Protein AF-A0A392TNV6-F1 (afdb_monomer_lite)

Radius of gyration: 22.24 Å; chains: 1; bounding box: 40×25×62 Å

Organism: NCBI:txid97028

Foldseek 3Di:
DLLVVQVVCVVVVVDGDDDDPVSVVVSVVVCVVPPDDPPPVVDPDPVRVVVVVVVVVVVVVVVVVVVVVVD

Sequence (71 aa):
MAATLYEQHYKMDWGLPRFSPPLMATTQDYLAQTPIPSYYQQYPQQTDLSGHFQRQTTRLLEHQNHVQDIW

Secondary structure (DSSP, 8-state):
-HHHHHHHHHHTT-------HHHHHHHHHHHHHSPPPPHHHHS--HHHHHHHHHHHHHHHHHHHHHHHHH-

Structure (mmCIF, N/CA/C/O backbone):
data_AF-A0A392TNV6-F1
#
_entry.id   AF-A0A392TNV6-F1
#
loop_
_atom_site.group_PDB
_atom_site.id
_atom_site.type_symbol
_atom_site.label_atom_id
_atom_site.label_alt_id
_atom_site.label_comp_id
_atom_site.label_asym_id
_atom_site.label_entity_id
_atom_site.label_seq_id
_atom_site.pdbx_PDB_ins_code
_atom_site.Cartn_x
_atom_site.Cartn_y
_atom_site.Cartn_z
_atom_site.occupancy
_atom_site.B_iso_or_equiv
_atom_site.auth_seq_id
_atom_site.auth_comp_id
_atom_site.auth_asym_id
_atom_site.auth_atom_id
_atom_site.pdbx_PDB_model_num
ATOM 1 N N . MET A 1 1 ? -11.443 13.881 6.813 1.00 82.69 1 MET A N 1
ATOM 2 C CA . MET A 1 1 ? -10.856 14.589 7.973 1.00 82.69 1 MET A CA 1
ATOM 3 C C . MET A 1 1 ? -10.493 13.602 9.086 1.00 82.69 1 MET A C 1
ATOM 5 O O . MET A 1 1 ? -9.306 13.372 9.249 1.00 82.69 1 MET A O 1
ATOM 9 N N . ALA A 1 2 ? -11.442 12.956 9.790 1.00 89.00 2 ALA A N 1
ATOM 10 C CA . ALA A 1 2 ? -11.121 11.984 10.859 1.00 89.00 2 ALA A CA 1
ATOM 11 C C . ALA A 1 2 ? -10.739 10.578 10.343 1.00 89.00 2 ALA A C 1
ATOM 13 O O . ALA A 1 2 ? -9.661 10.086 10.660 1.00 89.00 2 ALA A O 1
ATOM 14 N N . ALA A 1 3 ? -11.559 9.971 9.476 1.00 87.88 3 ALA A N 1
ATOM 15 C CA . ALA A 1 3 ? -11.265 8.656 8.891 1.00 87.88 3 ALA A CA 1
ATOM 16 C C . ALA A 1 3 ? -9.975 8.646 8.054 1.00 87.88 3 ALA A C 1
ATOM 18 O O . ALA A 1 3 ? -9.174 7.728 8.156 1.00 87.88 3 ALA A O 1
ATOM 19 N N . THR A 1 4 ? -9.723 9.719 7.301 1.00 88.62 4 THR A N 1
ATOM 20 C CA . THR A 1 4 ? -8.476 9.905 6.542 1.00 88.62 4 THR A CA 1
ATOM 21 C C . THR A 1 4 ? -7.247 10.004 7.449 1.00 88.62 4 THR A C 1
ATOM 23 O O . THR A 1 4 ? -6.184 9.512 7.096 1.00 88.62 4 THR A O 1
ATOM 26 N N . LEU A 1 5 ? -7.377 10.626 8.628 1.00 91.38 5 LEU A N 1
ATOM 27 C CA . LEU A 1 5 ? -6.282 10.710 9.595 1.00 91.38 5 LEU A CA 1
ATOM 28 C C . LEU A 1 5 ? -6.040 9.357 10.275 1.00 91.38 5 LEU A C 1
ATOM 30 O O . LEU A 1 5 ? -4.893 8.963 10.463 1.00 91.38 5 LEU A O 1
ATOM 34 N N . TYR A 1 6 ? -7.113 8.625 10.588 1.00 91.69 6 TYR A N 1
ATOM 35 C CA . TYR A 1 6 ? -7.024 7.241 11.053 1.00 91.69 6 TYR A CA 1
ATOM 36 C C . TYR A 1 6 ? -6.310 6.352 10.033 1.00 91.69 6 TYR A C 1
ATOM 38 O O . TYR A 1 6 ? -5.379 5.637 10.394 1.00 91.69 6 TYR A O 1
ATOM 46 N N . GLU A 1 7 ? -6.688 6.444 8.756 1.00 88.62 7 GLU A N 1
ATOM 47 C CA . GLU A 1 7 ? -6.043 5.708 7.668 1.00 88.62 7 GLU A CA 1
ATOM 48 C C . GLU A 1 7 ? -4.550 6.041 7.565 1.00 88.62 7 GLU A C 1
ATOM 50 O O . GLU A 1 7 ? -3.724 5.137 7.466 1.00 88.62 7 GLU A O 1
ATOM 55 N N . GLN A 1 8 ? -4.177 7.320 7.627 1.00 88.56 8 GLN A N 1
ATOM 56 C CA . GLN A 1 8 ? -2.769 7.725 7.581 1.00 88.56 8 GLN A CA 1
ATOM 57 C C . GLN A 1 8 ? -1.966 7.161 8.753 1.00 88.56 8 GLN A C 1
ATOM 59 O O . GLN A 1 8 ? -0.891 6.606 8.548 1.00 88.56 8 GLN A O 1
ATOM 64 N N . HIS A 1 9 ? -2.504 7.259 9.966 1.00 90.44 9 HIS A N 1
ATOM 65 C CA . HIS A 1 9 ? -1.885 6.703 11.164 1.00 90.44 9 HIS A CA 1
ATOM 66 C C . HIS A 1 9 ? -1.701 5.186 11.077 1.00 90.44 9 HIS A C 1
ATOM 68 O O . HIS A 1 9 ? -0.644 4.672 11.434 1.00 90.44 9 HIS A O 1
ATOM 74 N N . TYR A 1 10 ? -2.708 4.485 10.554 1.00 84.69 10 TYR A N 1
ATOM 75 C CA . TYR A 1 10 ? -2.652 3.047 10.317 1.00 84.69 10 TYR A CA 1
ATOM 76 C C . TYR A 1 10 ? -1.594 2.678 9.266 1.00 84.69 10 TYR A C 1
ATOM 78 O O . TYR A 1 10 ? -0.787 1.783 9.493 1.00 84.69 10 TYR A O 1
ATOM 86 N N . LYS A 1 11 ? -1.542 3.395 8.134 1.00 83.94 11 LYS A N 1
ATOM 87 C CA . LYS A 1 11 ? -0.591 3.123 7.039 1.00 83.94 11 LYS A CA 1
ATOM 88 C C . LYS A 1 11 ? 0.858 3.434 7.401 1.00 83.94 11 LYS A C 1
ATOM 90 O O . LYS A 1 11 ? 1.758 2.809 6.850 1.00 83.94 11 LYS A O 1
ATOM 95 N N . MET A 1 12 ? 1.074 4.402 8.284 1.00 89.56 12 MET A N 1
ATOM 96 C CA . MET A 1 12 ? 2.407 4.811 8.724 1.00 89.56 12 MET A CA 1
ATOM 97 C C . MET A 1 12 ? 2.862 4.116 10.012 1.00 89.56 12 MET A C 1
ATOM 99 O O . MET A 1 12 ? 3.953 4.413 10.492 1.00 89.56 12 MET A O 1
ATOM 103 N N . ASP A 1 13 ? 2.036 3.225 10.572 1.00 86.12 13 ASP A N 1
ATOM 104 C CA . ASP A 1 13 ? 2.274 2.574 11.864 1.00 86.12 13 ASP A CA 1
ATOM 105 C C . ASP A 1 13 ? 2.592 3.579 12.991 1.00 86.12 13 ASP A C 1
ATOM 107 O O . ASP A 1 13 ? 3.462 3.392 13.838 1.00 86.12 13 ASP A O 1
ATOM 111 N N . TRP A 1 14 ? 1.879 4.708 12.997 1.00 91.25 14 TRP A N 1
ATOM 112 C CA . TRP A 1 14 ? 2.048 5.770 13.997 1.00 91.25 14 TRP A CA 1
ATOM 113 C C . TRP A 1 14 ? 1.216 5.541 15.265 1.00 91.25 14 TRP A C 1
ATOM 115 O O . TRP A 1 14 ? 1.140 6.410 16.136 1.00 91.25 14 TRP A O 1
ATOM 125 N N . GLY A 1 15 ? 0.570 4.378 15.373 1.00 89.81 15 GLY A N 1
ATOM 126 C CA . GLY A 1 15 ? -0.427 4.100 16.397 1.00 89.81 15 GLY A CA 1
ATOM 127 C C . GLY A 1 15 ? -1.726 4.884 16.186 1.00 89.81 15 GLY A C 1
ATOM 128 O O . GLY A 1 15 ? -1.878 5.675 15.255 1.00 89.81 15 GLY A O 1
ATOM 129 N N . LEU A 1 16 ? -2.711 4.652 17.053 1.00 89.81 16 LEU A N 1
ATOM 130 C CA . LEU A 1 16 ? -4.047 5.224 16.878 1.00 89.81 16 LEU A CA 1
ATOM 131 C C . LEU A 1 16 ? -4.048 6.754 17.047 1.00 89.81 16 LEU A C 1
ATOM 133 O O . LEU A 1 16 ? -3.432 7.271 17.984 1.00 89.81 16 LEU A O 1
ATOM 137 N N . PRO A 1 17 ? -4.777 7.495 16.192 1.00 91.62 17 PRO A N 1
ATOM 138 C CA . PRO A 1 17 ? -4.941 8.929 16.376 1.00 91.62 17 PRO A CA 1
ATOM 139 C C . PRO A 1 17 ? -5.697 9.218 17.677 1.00 91.62 17 PRO A C 1
ATOM 141 O O . PRO A 1 17 ? -6.609 8.491 18.082 1.00 91.62 17 PRO A O 1
ATOM 144 N N . ARG A 1 18 ? -5.324 10.310 18.348 1.00 93.00 18 ARG A N 1
ATOM 145 C CA . ARG A 1 18 ? -5.928 10.695 19.625 1.00 93.00 18 ARG A CA 1
ATOM 146 C C . ARG A 1 18 ? -7.240 11.437 19.383 1.00 93.00 18 ARG A C 1
ATOM 148 O O . ARG A 1 18 ? -7.251 12.642 19.149 1.00 93.00 18 ARG A O 1
ATOM 155 N N . PHE A 1 19 ? -8.342 10.702 19.453 1.00 94.44 19 PHE A N 1
ATOM 156 C CA . PHE A 1 19 ? -9.698 11.223 19.299 1.00 94.44 19 PHE A CA 1
ATOM 157 C C . PHE A 1 19 ? -10.459 11.249 20.622 1.00 94.44 19 PHE A C 1
ATOM 159 O O . PHE A 1 19 ? -10.179 10.473 21.536 1.00 94.44 19 PHE A O 1
ATOM 166 N N . SER A 1 20 ? -11.449 12.140 20.721 1.00 96.19 20 SER A N 1
ATOM 167 C CA . SER A 1 20 ? -12.457 12.030 21.774 1.00 96.19 20 SER A CA 1
ATOM 168 C C . SER A 1 20 ? -13.258 10.733 21.578 1.00 96.19 20 SER A C 1
ATOM 170 O O . SER A 1 20 ? -13.422 10.293 20.435 1.00 96.19 20 SER A O 1
ATOM 172 N N . PRO A 1 21 ? -13.790 10.112 22.649 1.00 95.69 21 PRO A N 1
ATOM 173 C CA . PRO A 1 21 ? -14.516 8.847 22.525 1.00 95.69 21 PRO A CA 1
ATOM 174 C C . PRO A 1 21 ? -15.651 8.857 21.478 1.00 95.69 21 PRO A C 1
ATOM 176 O O . PRO A 1 21 ? -15.705 7.923 20.679 1.00 95.69 21 PRO A O 1
ATOM 179 N N . PRO A 1 22 ? -16.491 9.912 21.369 1.00 96.62 22 PRO A N 1
ATOM 180 C CA . PRO A 1 22 ? -17.531 9.968 20.334 1.00 96.62 22 PRO A CA 1
ATOM 181 C C . PRO A 1 22 ? -16.970 10.033 18.906 1.00 96.62 22 PRO A C 1
ATOM 183 O O . PRO A 1 22 ? -17.532 9.453 17.977 1.00 96.62 22 PRO A O 1
ATOM 186 N N . LEU A 1 23 ? -15.842 10.724 18.717 1.00 95.12 23 LEU A N 1
ATOM 187 C CA . LEU A 1 23 ? -15.195 10.833 17.411 1.00 95.12 23 LEU A CA 1
ATOM 188 C C . LEU A 1 23 ? -14.508 9.519 17.010 1.00 95.12 23 LEU A C 1
ATOM 190 O O . LEU A 1 23 ? -14.506 9.159 15.834 1.00 95.12 23 LEU A O 1
ATOM 194 N N . MET A 1 24 ? -13.962 8.778 17.979 1.00 95.12 24 MET A N 1
ATOM 195 C CA . MET A 1 24 ? -13.425 7.438 17.733 1.00 95.12 24 MET A CA 1
ATOM 196 C C . MET A 1 24 ? -14.535 6.467 17.313 1.00 95.12 24 MET A C 1
ATOM 198 O O . MET A 1 24 ? -14.372 5.778 16.311 1.00 95.12 24 MET A O 1
ATOM 202 N N . ALA A 1 25 ? -15.673 6.466 18.017 1.00 95.56 25 ALA A N 1
ATOM 203 C CA . ALA A 1 25 ? -16.812 5.604 17.696 1.00 95.56 25 ALA A CA 1
ATOM 204 C C . ALA A 1 25 ? -17.354 5.875 16.283 1.00 95.56 25 ALA A C 1
ATOM 206 O O . ALA A 1 25 ? -17.423 4.971 15.460 1.00 95.56 25 ALA A O 1
ATOM 207 N N . THR A 1 26 ? -17.611 7.143 15.953 1.00 95.31 26 THR A N 1
ATOM 208 C CA . THR A 1 26 ? -18.076 7.526 14.606 1.00 95.31 26 THR A CA 1
ATOM 209 C C . THR A 1 26 ? -17.062 7.204 13.507 1.00 95.31 26 THR A C 1
ATOM 211 O O . THR A 1 26 ? -17.450 6.835 12.400 1.00 95.31 26 THR A O 1
ATOM 214 N N . THR A 1 27 ? -15.759 7.298 13.798 1.00 92.75 27 THR A N 1
ATOM 215 C CA . THR A 1 27 ? -14.712 6.870 12.860 1.00 92.75 27 THR A CA 1
ATOM 216 C C . THR A 1 27 ? -14.755 5.357 12.643 1.00 92.75 27 THR A C 1
ATOM 218 O O . THR A 1 27 ? -14.673 4.915 11.503 1.00 92.75 27 THR A O 1
ATOM 221 N N . GLN A 1 28 ? -14.932 4.556 13.695 1.00 91.38 28 GLN A N 1
ATOM 222 C CA . GLN A 1 28 ? -15.048 3.097 13.587 1.00 91.38 28 GLN A CA 1
ATOM 223 C C . GLN A 1 28 ? -16.318 2.668 12.839 1.00 91.38 28 GLN A C 1
ATOM 225 O O . GLN A 1 28 ? -16.232 1.825 11.948 1.00 91.38 28 GLN A O 1
ATOM 230 N N . ASP A 1 29 ? -17.463 3.291 13.129 1.00 95.19 29 ASP A N 1
ATOM 231 C CA . ASP A 1 29 ? -18.729 3.032 12.431 1.00 95.19 29 ASP A CA 1
ATOM 232 C C . ASP A 1 29 ? -18.623 3.347 10.936 1.00 95.19 29 ASP A C 1
ATOM 234 O O . ASP A 1 29 ? -19.136 2.613 10.089 1.00 95.19 29 ASP A O 1
ATOM 238 N N . TYR A 1 30 ? -17.930 4.433 10.591 1.00 93.19 30 TYR A N 1
ATOM 239 C CA . TYR A 1 30 ? -17.627 4.762 9.204 1.00 93.19 30 TYR A CA 1
ATOM 240 C C . TYR A 1 30 ? -16.747 3.684 8.554 1.00 93.19 30 TYR A C 1
ATOM 242 O O . TYR A 1 30 ? -17.069 3.203 7.474 1.00 93.19 30 TYR A O 1
ATOM 250 N N . LEU A 1 31 ? -15.677 3.244 9.222 1.00 89.94 31 LEU A N 1
ATOM 251 C CA . LEU A 1 31 ? -14.761 2.224 8.695 1.00 89.94 31 LEU A CA 1
ATOM 252 C C . LEU A 1 31 ? -15.410 0.844 8.530 1.00 89.94 31 LEU A C 1
ATOM 254 O O . LEU A 1 31 ? -15.020 0.093 7.639 1.00 89.94 31 LEU A O 1
ATOM 258 N N . ALA A 1 32 ? -16.413 0.517 9.347 1.00 91.00 32 ALA A N 1
ATOM 259 C CA . ALA A 1 32 ? -17.213 -0.692 9.177 1.00 91.00 32 ALA A CA 1
ATOM 260 C C . ALA A 1 32 ? -18.078 -0.643 7.904 1.00 91.00 32 ALA A C 1
ATOM 262 O O . ALA A 1 32 ? -18.299 -1.671 7.267 1.00 91.00 32 ALA A O 1
ATOM 263 N N . GLN A 1 33 ? -18.549 0.548 7.520 1.00 92.25 33 GLN A N 1
ATOM 264 C CA . GLN A 1 33 ? -19.357 0.765 6.314 1.00 92.25 33 GLN A CA 1
ATOM 265 C C . GLN A 1 33 ? -18.501 0.936 5.054 1.00 92.25 33 GLN A C 1
ATOM 267 O O . GLN A 1 33 ? -18.898 0.510 3.971 1.00 92.25 33 GLN A O 1
ATOM 272 N N . THR A 1 34 ? -17.323 1.543 5.190 1.00 88.19 34 THR A N 1
ATOM 273 C CA . THR A 1 34 ? -16.358 1.752 4.108 1.00 88.19 34 THR A CA 1
ATOM 274 C C . THR A 1 34 ? -15.008 1.155 4.506 1.00 88.19 34 THR A C 1
ATOM 276 O O . THR A 1 34 ? -14.158 1.869 5.053 1.00 88.19 34 THR A O 1
ATOM 279 N N . PRO A 1 35 ? -14.795 -0.150 4.254 1.00 82.06 35 PRO A N 1
ATOM 280 C CA . PRO A 1 35 ? -13.542 -0.807 4.589 1.00 82.06 35 PRO A CA 1
ATOM 281 C C . PRO A 1 35 ? -12.374 -0.144 3.860 1.00 82.06 35 PRO A C 1
ATOM 283 O O . PRO A 1 35 ? -12.420 0.052 2.644 1.00 82.06 35 PRO A O 1
ATOM 286 N N . ILE A 1 36 ? -11.310 0.174 4.596 1.00 79.06 36 ILE A N 1
ATOM 287 C CA . ILE A 1 36 ? -10.043 0.583 3.987 1.00 79.06 36 ILE A CA 1
ATOM 288 C C . ILE A 1 36 ? -9.411 -0.674 3.372 1.00 79.06 36 ILE A C 1
ATOM 290 O O . ILE A 1 36 ? -9.271 -1.679 4.079 1.00 79.06 36 ILE A O 1
ATOM 294 N N . PRO A 1 37 ? -9.017 -0.653 2.085 1.00 82.19 37 PRO A N 1
ATOM 295 C CA . PRO A 1 37 ? -8.270 -1.751 1.491 1.00 82.19 37 PRO A CA 1
ATOM 296 C C . PRO A 1 37 ? -7.000 -2.026 2.297 1.00 82.19 37 PRO A C 1
ATOM 298 O O . PRO A 1 37 ? -6.285 -1.106 2.696 1.00 82.19 37 PRO A O 1
ATOM 301 N N . SER A 1 38 ? -6.688 -3.298 2.533 1.00 76.44 38 SER A N 1
ATOM 302 C CA . SER A 1 38 ? -5.426 -3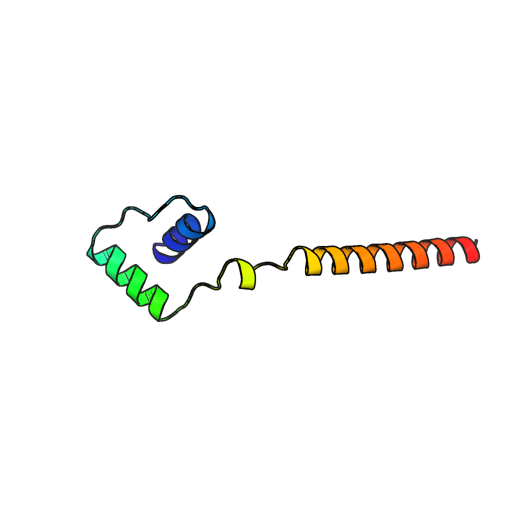.639 3.186 1.00 76.44 38 SER A CA 1
ATOM 303 C C . SER A 1 38 ? -4.239 -3.147 2.351 1.00 76.44 38 SER A C 1
ATOM 305 O O . SER A 1 38 ? -4.319 -3.039 1.124 1.00 76.44 38 SER A O 1
ATOM 307 N N . TYR A 1 39 ? -3.108 -2.896 3.013 1.00 72.06 39 TYR A N 1
AT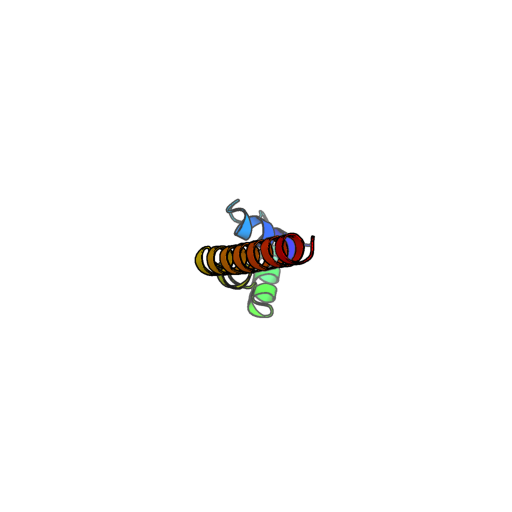OM 308 C CA . TYR A 1 39 ? -1.864 -2.471 2.362 1.00 72.06 39 TYR A CA 1
ATOM 309 C C . TYR A 1 39 ? -1.518 -3.332 1.130 1.00 72.06 39 TYR A C 1
ATOM 311 O O . TYR A 1 39 ? -1.191 -2.801 0.071 1.00 72.06 39 TYR A O 1
ATOM 319 N N . TYR A 1 40 ? -1.6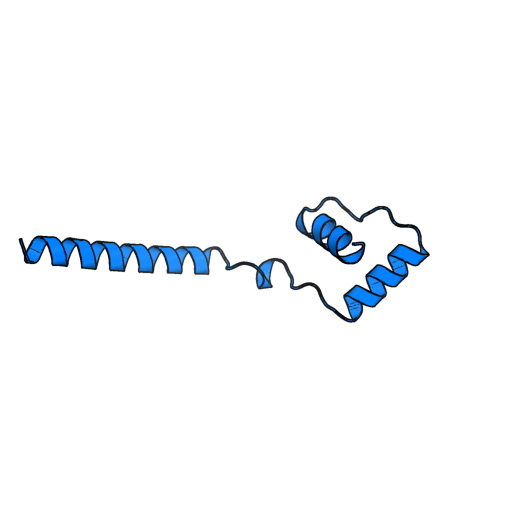90 -4.653 1.240 1.00 71.06 40 TYR A N 1
ATOM 320 C CA . TYR A 1 40 ? -1.415 -5.616 0.169 1.00 71.06 40 TYR A CA 1
ATOM 321 C C . TYR A 1 40 ? -2.430 -5.610 -0.979 1.00 71.06 40 TYR A C 1
ATOM 323 O O . TYR A 1 40 ? -2.120 -6.098 -2.059 1.00 71.06 40 TYR A O 1
ATOM 331 N N . GLN A 1 41 ? -3.638 -5.088 -0.768 1.00 80.25 41 GLN A N 1
ATOM 332 C CA . GLN A 1 41 ? -4.617 -4.904 -1.844 1.00 80.25 41 GLN A CA 1
ATOM 333 C C . GLN A 1 41 ? -4.364 -3.613 -2.625 1.00 80.25 41 GLN A C 1
ATOM 335 O O . GLN A 1 41 ? -4.762 -3.507 -3.781 1.00 80.25 41 GLN A O 1
ATOM 340 N N . GLN A 1 42 ? -3.736 -2.624 -1.988 1.00 81.00 42 GLN A N 1
ATOM 341 C CA . GLN A 1 42 ? -3.585 -1.285 -2.548 1.00 81.00 42 GLN A CA 1
ATOM 342 C C . GLN A 1 42 ? -2.278 -1.101 -3.330 1.00 81.00 42 GLN A C 1
ATOM 344 O O . GLN A 1 42 ? -2.190 -0.192 -4.156 1.00 81.00 42 GLN A O 1
ATOM 349 N N . TYR A 1 43 ? -1.280 -1.959 -3.100 1.00 82.56 43 TYR A N 1
ATOM 350 C CA . TYR A 1 43 ? 0.014 -1.898 -3.773 1.00 82.56 43 TYR A CA 1
ATOM 351 C C . TYR A 1 43 ? 0.386 -3.241 -4.413 1.00 82.56 43 TYR A C 1
ATOM 353 O O . TYR A 1 43 ? 0.162 -4.286 -3.800 1.00 82.56 43 TYR A O 1
ATOM 361 N N . PRO A 1 44 ? 0.976 -3.226 -5.625 1.00 83.50 44 PRO A N 1
ATOM 362 C CA . PRO A 1 44 ? 1.483 -4.436 -6.251 1.00 83.50 44 PRO A CA 1
ATOM 363 C C . PRO A 1 44 ? 2.579 -5.057 -5.391 1.00 83.50 44 PRO A C 1
ATOM 365 O O . PRO A 1 44 ? 3.405 -4.353 -4.801 1.00 83.50 44 PRO A O 1
ATOM 368 N N . GLN A 1 45 ? 2.598 -6.385 -5.336 1.00 86.12 45 GLN A N 1
ATOM 369 C CA . GLN A 1 45 ? 3.633 -7.091 -4.603 1.00 86.12 45 GLN A CA 1
ATOM 370 C C . GLN A 1 45 ? 4.969 -6.972 -5.340 1.00 86.12 45 GLN A C 1
ATOM 372 O O . GLN A 1 45 ? 5.037 -6.686 -6.537 1.00 86.12 45 GLN A O 1
ATOM 377 N N . GLN A 1 46 ? 6.062 -7.239 -4.629 1.00 88.12 46 GLN A N 1
ATOM 378 C CA . GLN A 1 46 ? 7.403 -7.206 -5.212 1.00 88.12 46 GLN A CA 1
ATOM 379 C C . GLN A 1 46 ? 7.519 -8.095 -6.461 1.00 88.12 46 GLN A C 1
ATOM 381 O O . GLN A 1 46 ? 8.188 -7.719 -7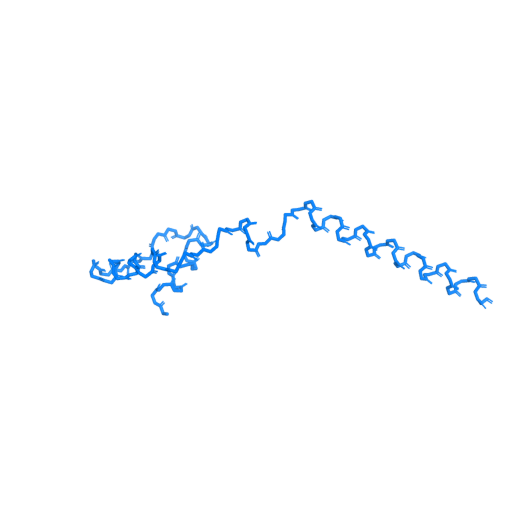.421 1.00 88.12 46 GLN A O 1
ATOM 386 N N . THR A 1 47 ? 6.840 -9.244 -6.478 1.00 87.38 47 THR A N 1
ATOM 387 C CA . THR A 1 47 ? 6.797 -10.143 -7.640 1.00 87.38 47 THR A CA 1
ATOM 388 C C . THR A 1 47 ? 6.118 -9.492 -8.845 1.00 87.38 47 THR A C 1
ATOM 390 O O . THR A 1 47 ? 6.631 -9.594 -9.959 1.00 87.38 47 THR A O 1
ATOM 393 N N . ASP A 1 48 ? 5.020 -8.764 -8.631 1.00 88.94 48 ASP A N 1
ATOM 394 C CA . ASP A 1 48 ? 4.311 -8.043 -9.693 1.00 88.94 48 ASP A CA 1
ATOM 395 C C . ASP A 1 48 ? 5.182 -6.925 -10.270 1.00 88.94 48 ASP A C 1
ATOM 397 O O . ASP A 1 48 ? 5.278 -6.759 -11.489 1.00 88.94 48 ASP A O 1
ATOM 401 N N . LEU A 1 49 ? 5.872 -6.190 -9.392 1.00 92.19 49 LEU A N 1
ATOM 402 C CA . LEU A 1 49 ? 6.821 -5.149 -9.780 1.00 92.19 49 LEU A CA 1
ATOM 403 C C . LEU A 1 49 ? 7.996 -5.733 -10.570 1.00 92.19 49 LEU A C 1
ATOM 405 O O . LEU A 1 49 ? 8.352 -5.214 -11.626 1.00 92.19 49 LEU A O 1
ATOM 409 N N . SER A 1 50 ? 8.573 -6.838 -10.097 1.00 95.06 50 SER A N 1
ATOM 410 C CA . SER A 1 50 ? 9.672 -7.522 -10.781 1.00 95.06 50 SER A CA 1
ATOM 411 C C . SER A 1 50 ? 9.257 -7.978 -12.181 1.00 95.06 50 SER A C 1
ATOM 413 O O . SER A 1 50 ? 9.934 -7.647 -13.156 1.00 95.06 50 SER A O 1
ATOM 415 N N . GLY A 1 51 ? 8.098 -8.632 -12.305 1.00 95.25 51 GLY A N 1
ATOM 416 C CA . GLY A 1 51 ? 7.551 -9.051 -13.595 1.00 95.25 51 GLY A CA 1
ATOM 417 C C . GLY A 1 51 ? 7.248 -7.874 -14.527 1.00 95.25 51 GLY A C 1
ATOM 418 O O . GLY A 1 51 ? 7.481 -7.958 -15.736 1.00 95.25 51 GLY A O 1
ATOM 419 N N . HIS A 1 52 ? 6.774 -6.750 -13.984 1.00 95.25 52 HIS A N 1
ATOM 420 C CA . HIS A 1 52 ? 6.574 -5.524 -14.751 1.00 95.25 52 HIS A CA 1
ATOM 421 C C . HIS A 1 52 ? 7.892 -5.007 -15.340 1.00 95.25 52 HIS A C 1
ATOM 423 O O . HIS A 1 52 ? 7.976 -4.797 -16.553 1.00 95.25 52 HIS A O 1
ATOM 429 N N . PHE A 1 53 ? 8.928 -4.844 -14.512 1.00 96.56 53 PHE A N 1
ATOM 430 C CA . PHE A 1 53 ? 10.225 -4.346 -14.971 1.00 96.56 53 PHE A CA 1
ATOM 431 C C . PHE A 1 53 ? 10.905 -5.302 -15.948 1.00 96.56 53 PHE A C 1
ATOM 433 O O . PHE A 1 53 ? 11.466 -4.843 -16.937 1.00 96.56 53 PHE A O 1
ATOM 440 N N . GLN A 1 54 ? 10.791 -6.617 -15.752 1.00 97.12 54 GLN A N 1
ATOM 441 C CA . GLN A 1 54 ? 11.293 -7.598 -16.718 1.00 97.12 54 GLN A CA 1
ATOM 442 C C . GLN A 1 54 ? 10.691 -7.382 -18.111 1.00 97.12 54 GLN A C 1
ATOM 444 O O . GLN A 1 54 ? 11.426 -7.297 -19.092 1.00 97.12 54 GLN A O 1
ATOM 449 N N . ARG A 1 55 ? 9.365 -7.214 -18.201 1.00 97.69 55 ARG A N 1
ATOM 450 C CA . ARG A 1 55 ? 8.682 -6.954 -19.480 1.00 97.69 55 ARG A CA 1
ATOM 451 C C . ARG A 1 55 ? 9.110 -5.627 -20.109 1.00 97.69 55 ARG A C 1
ATOM 453 O O . ARG A 1 55 ? 9.229 -5.555 -21.329 1.00 97.69 55 ARG A O 1
ATOM 460 N N . GLN A 1 56 ? 9.329 -4.589 -19.299 1.00 97.38 56 GLN A N 1
ATOM 461 C CA . GLN A 1 56 ? 9.848 -3.303 -19.782 1.00 97.38 56 GLN A CA 1
ATOM 462 C C . GLN A 1 56 ? 11.251 -3.458 -20.370 1.00 97.38 56 GLN A C 1
ATOM 464 O O . GLN A 1 56 ? 11.505 -2.995 -21.479 1.00 97.38 56 GLN A O 1
ATOM 469 N N . THR A 1 57 ? 12.131 -4.175 -19.672 1.00 97.56 57 THR A N 1
ATOM 470 C CA . THR A 1 57 ? 13.485 -4.470 -20.146 1.00 97.56 57 THR A CA 1
ATOM 471 C C . TH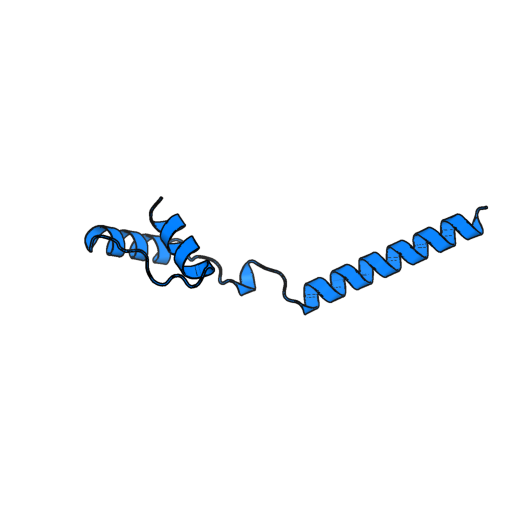R A 1 57 ? 13.456 -5.236 -21.465 1.00 97.56 57 THR A C 1
ATOM 473 O O . THR A 1 57 ? 14.125 -4.828 -22.407 1.00 97.56 57 THR A O 1
ATOM 476 N N . THR A 1 58 ? 12.636 -6.285 -21.590 1.00 98.12 58 THR A N 1
ATOM 477 C CA . THR A 1 58 ? 12.511 -7.042 -22.848 1.00 98.12 58 THR A CA 1
ATOM 478 C C . THR A 1 58 ? 12.114 -6.142 -24.017 1.00 98.12 58 THR A C 1
ATOM 480 O O . THR A 1 58 ? 12.805 -6.128 -25.031 1.00 98.12 58 THR A O 1
ATOM 483 N N . ARG A 1 59 ? 11.067 -5.324 -23.853 1.00 98.06 59 ARG A N 1
ATOM 484 C CA . ARG A 1 59 ? 10.608 -4.396 -24.902 1.00 98.06 59 ARG A CA 1
ATOM 485 C C . ARG A 1 59 ? 11.673 -3.373 -25.279 1.00 98.06 59 ARG A C 1
ATOM 487 O O . ARG A 1 59 ? 11.806 -3.019 -26.446 1.00 98.06 59 ARG A O 1
ATOM 494 N N . LEU A 1 60 ? 12.430 -2.891 -24.294 1.00 97.44 60 LEU A N 1
ATOM 495 C CA . LEU A 1 60 ? 13.517 -1.948 -24.524 1.00 97.44 60 LEU A CA 1
ATOM 496 C C . LEU A 1 60 ? 14.653 -2.578 -25.342 1.00 97.44 60 LEU A C 1
ATOM 498 O O . LEU A 1 60 ? 15.198 -1.918 -26.224 1.00 97.44 60 LEU A O 1
ATOM 502 N N . LEU A 1 61 ? 15.011 -3.833 -25.064 1.00 97.62 61 LEU A N 1
ATOM 503 C CA . LEU A 1 61 ? 16.008 -4.564 -25.850 1.00 97.62 61 LEU A CA 1
ATOM 504 C C . LEU A 1 61 ? 15.516 -4.843 -27.274 1.00 97.62 61 LEU A C 1
ATOM 506 O O . LEU A 1 61 ? 16.246 -4.583 -28.225 1.00 97.62 61 LEU A O 1
ATOM 510 N N . GLU A 1 62 ? 14.280 -5.320 -27.429 1.00 96.94 62 GLU A N 1
ATOM 511 C CA . GLU A 1 62 ? 13.666 -5.549 -28.744 1.00 96.94 62 GLU A CA 1
ATOM 512 C C . GLU A 1 62 ? 13.672 -4.274 -29.592 1.00 96.94 62 GLU A C 1
ATOM 514 O O . GLU A 1 62 ? 14.047 -4.303 -30.763 1.00 96.94 62 GLU A O 1
ATOM 519 N N . HIS A 1 63 ? 13.319 -3.139 -28.986 1.00 96.50 63 HIS A N 1
ATOM 520 C CA . HIS A 1 63 ? 13.340 -1.851 -29.664 1.00 96.50 63 HIS A CA 1
ATOM 521 C C . HIS A 1 63 ? 14.755 -1.426 -30.078 1.00 96.50 63 HIS A C 1
ATOM 523 O O . HIS A 1 63 ? 14.946 -0.993 -31.211 1.00 96.50 63 HIS A O 1
ATOM 529 N N . GLN A 1 64 ? 15.749 -1.566 -29.194 1.00 95.12 64 GLN A N 1
ATOM 530 C CA . GLN A 1 64 ? 17.141 -1.234 -29.521 1.00 95.12 64 GLN A CA 1
ATOM 531 C C . GLN A 1 64 ? 17.678 -2.084 -30.672 1.00 95.12 64 GLN A C 1
ATOM 533 O O . GLN A 1 64 ? 18.258 -1.531 -31.602 1.00 95.12 64 GLN A O 1
ATOM 538 N N . ASN A 1 65 ? 17.436 -3.396 -30.639 1.00 94.19 65 ASN A N 1
ATOM 539 C CA . ASN A 1 65 ? 17.849 -4.300 -31.711 1.00 94.19 65 ASN A CA 1
ATOM 540 C C . ASN A 1 65 ? 17.186 -3.916 -33.038 1.00 94.19 65 ASN A C 1
ATOM 542 O O . ASN A 1 65 ? 17.856 -3.820 -34.056 1.00 94.19 65 ASN A O 1
ATOM 546 N N . HIS A 1 66 ? 15.887 -3.607 -33.022 1.00 93.62 66 HIS A N 1
ATOM 547 C CA . HIS A 1 66 ? 15.178 -3.175 -34.224 1.00 93.62 66 HIS A CA 1
ATOM 548 C C . HIS A 1 66 ? 15.749 -1.881 -34.824 1.00 93.62 66 HIS A C 1
ATOM 550 O O . HIS A 1 66 ? 15.880 -1.772 -36.038 1.00 93.62 66 HIS A O 1
ATOM 556 N N . VAL A 1 67 ? 16.102 -0.903 -33.984 1.00 92.94 67 VAL A N 1
ATOM 557 C CA . VAL A 1 67 ? 16.740 0.340 -34.443 1.00 92.94 67 VAL A CA 1
ATOM 558 C C . VAL A 1 67 ? 18.131 0.067 -35.019 1.00 92.94 67 VAL A C 1
ATOM 560 O O . VAL A 1 67 ? 18.481 0.674 -36.026 1.00 92.94 67 VAL A O 1
ATOM 563 N N . GLN A 1 68 ? 18.905 -0.835 -34.411 1.00 88.44 68 GLN A N 1
ATOM 564 C CA . GLN A 1 68 ? 20.231 -1.224 -34.903 1.00 88.44 68 GLN A CA 1
ATOM 565 C C . GLN A 1 68 ? 20.172 -1.992 -36.226 1.00 88.44 68 GLN A C 1
ATOM 567 O O . GLN A 1 68 ? 21.017 -1.764 -37.074 1.00 88.44 68 GLN A O 1
ATOM 572 N N . ASP A 1 69 ? 19.176 -2.855 -36.427 1.00 85.69 69 ASP A N 1
ATOM 573 C CA . ASP A 1 69 ? 19.023 -3.625 -37.670 1.00 85.69 69 ASP A CA 1
ATOM 574 C C . ASP A 1 69 ? 18.586 -2.761 -38.871 1.00 85.69 69 ASP A C 1
ATOM 576 O O . ASP A 1 69 ? 18.754 -3.164 -40.022 1.00 85.69 69 ASP A O 1
ATOM 580 N N . ILE A 1 70 ? 17.982 -1.593 -38.621 1.00 86.88 70 ILE A N 1
ATOM 581 C CA . ILE A 1 70 ? 17.507 -0.666 -39.664 1.00 86.88 70 ILE A CA 1
ATOM 582 C C . ILE A 1 70 ? 18.605 0.307 -40.136 1.00 86.88 70 ILE A C 1
ATOM 584 O O . ILE A 1 70 ? 18.495 0.837 -41.246 1.00 86.88 70 ILE A O 1
ATOM 588 N N . TRP A 1 71 ? 19.632 0.558 -39.320 1.00 67.69 71 TRP A N 1
ATOM 589 C CA . TRP A 1 71 ? 20.713 1.521 -39.582 1.00 67.69 71 TRP A CA 1
ATOM 590 C C . TRP A 1 71 ? 22.014 0.841 -40.003 1.00 67.69 71 TRP A C 1
ATOM 592 O O . TRP A 1 71 ? 22.656 1.370 -40.941 1.00 67.69 71 TRP A O 1
#

pLDDT: mean 90.01, std 6.66, range [67.69, 98.12]

=== Feature glossary ===
Each block in this record encodes a different view of the same protein. In brief:

Predicted aligned error. PAE(i, j) answers: if I align the predicted and true structures on residue i, how far off (in Å) do I expect residue j to be? A block-diagonal PAE matrix with low values on the blocks and high values off-diagonal is the signature of a multi-domain protein with confidently predicted domains but uncertain inter-domain orientation.

Contact-map, Ramachandran, and PAE plots. Plot images: a contact map (which residues are close in 3D, as an N×N binary image), a Ramachandran scatter (backbone torsion angles, revealing secondary-structure composition at a glance), and — for AlphaFold structures — a PAE heatmap (pairwise prediction confidence).

Backbone torsions (φ/ψ). φ (phi) and ψ (psi) are the two rotatable backbone dihedrals per residue: φ is the C(i-1)–N–Cα–C torsion, ψ is the N–Cα–C–N(i+1) torsion, both in degrees on (−180°, 180°]. α-helical residues cluster near (−60°, −45°); β-strand residues near (−120°, +130°). A Ramachandran plot is simply a scatter of (φ, ψ) for every residue.

Foldseek 3Di. A 3Di character summarizes, for each residue, the relative orientation of the Cα frame of its nearest spatial neighbor. Because it encodes fold topology rather than chemistry, 3Di alignments detect remote structural similarity that sequence alignment misses.

Radius of gyration, Cα contacts, bounding box. Three whole-structure scalars: the radius of gyration (RMS distance of Cα from centroid, in Å), the count of Cα–Cα contacts (pairs closer than 8 Å and separated by more than four residues in sequence — i.e. tertiary, not local, contacts), and the bounding-box dimensions. Together they distinguish compact globular folds from extended fibres or disordered chains.

Sequence. Sequence gives the chain of amino acids in standard one-letter code (A=alanine, C=cysteine, …, Y=tyrosine), read N→C. It is the only feature that is directly encoded by the gene; all structural features are derived from the folded form of this sequence.

mmCIF coordinates. Atomic coordinates in PDBx/mmCIF format — the same representation the Protein Data Bank distributes. Each line of the _atom_site loop places one backbone atom in Cartesian space (units: ångströms, origin: arbitrary).

Secondary structure (3-state, P-SEA). Three-state secondary structure (P-SEA) collapses the eight DSSP classes into helix (a), strand (b), and coil (c). P-SEA assigns these from Cα geometry alone — distances and angles — without requiring backbone oxygens, so it works on any Cα trace.

InterPro / GO / CATH / organism. Functional annotations link the protein to curated databases. InterPro entries identify conserved domains and families by matching the sequence against member-database signatures (Pfam, PROSITE, CDD, …). Gene Ontology (GO) terms describe molecular function, biological process, and cellular component in a controlled vocabulary. CATH places the structure in a hierarchical fold classification (Class/Architecture/Topology/Homologous-superfamily). The organism is the source species.

B-factor. B-factor (Debye–Waller factor) reflects atomic displacement in the c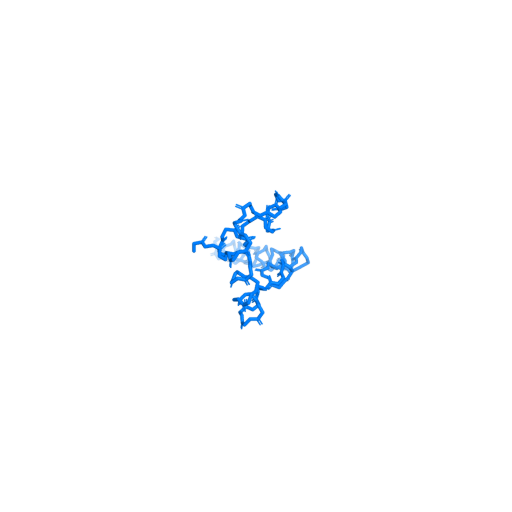rystal lattice. It is an experimental observable (units Å²), not a prediction; low values mean the atom is pinned down, high values mean it moves or is heterogeneous across the crystal.

Rendered structure images. Structure images are PyMOL renders from six orthogonal camera directions. Cartoon representation draws helices as coils and strands as arrows; sticks shows the backbone as bonds; surface shows the solvent-excluded envelope. Rainbow coloring maps sequence position to hue (blue→red, N→C); chain coloring assigns a distinct color per polypeptide.

Solvent-accessible surface area. Solvent-accessible surface area (SASA) is the area in Å² traced out by the centre of a 1.4 Å probe sphere (a water molecule) rolled over the protein's van der Waals surface (Shrake–Rupley / Lee–Richards construction). Buried residues have near-zero SASA; fully exposed residues can exceed 200 Å². The total SASA scales roughly with the number of surface residues.

Secondary structure (8-state, DSSP). The SS8 string is DSSP's per-residue secondary-structure call. α-helix (H) means an i→i+4 H-bond ladder; β-strand (E) means the residue participates in a β-sheet; 3₁₀ (G) and π (I) are tighter and wider helices; T/S are turns/bends; '-' is loop.

pLDDT. For AlphaFold models, the B-factor field carries pLDDT — the model's own estimate of local accuracy on a 0–100 scale. Regions with pLDDT<50 should be treated as essentially unmodeled; they often correspond to intrinsically disordered segments.

Nearest PDB structures. Nearest PDB neighbors are the top structural matches found by Foldseek when searching this structure against the entire Protein Data Bank. Each hit reports a TM-score (0 to 1; >0.5 almost always implies the same fold) and an E-value. These are *structural* homologs — they may share no detectable sequence similarity.